Protein AF-A0A1X0S4Q7-F1 (afdb_monomer_lite)

pLDDT: mean 80.31, std 12.23, range [40.0, 95.31]

Radius of gyration: 21.88 Å; chains: 1; bounding box: 49×31×57 Å

Organism: Rhizopus microsporus (NCBI:t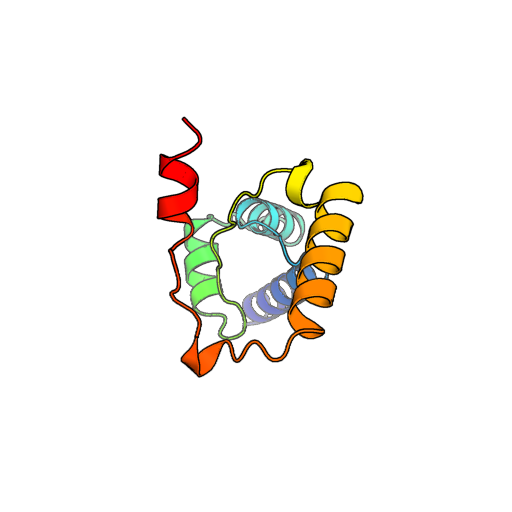xid58291)

Sequence (106 aa):
GKLDEDMKGFVTEYNKEYTYATMDQLTKELTEYFENLKLLKATLHHYMAGLWELSFKKANLEPIERNSPAKIQARVDWIEKWYSTEMDYMTNCVFIDETAFHVNLR

Secondary structure (DSSP, 8-state):
-HHHHHHHHHHHHHHHH-TT--HHHHHHHHHHHSTT----HHHHHHHHHH-TT----PPPP--GGGGSHHHHHHHHHHHHHHHTTT--TTTS-----HHHHHHTT-

Structure (mmCIF, N/CA/C/O backbone):
data_AF-A0A1X0S4Q7-F1
#
_entry.id   AF-A0A1X0S4Q7-F1
#
loop_
_atom_site.group_PDB
_atom_site.id
_atom_site.type_symbol
_atom_site.label_atom_id
_atom_site.label_alt_id
_atom_site.label_comp_id
_atom_site.label_asym_id
_atom_site.label_entity_id
_atom_site.label_seq_id
_atom_site.pdbx_PDB_ins_code
_atom_site.Cartn_x
_atom_site.Cartn_y
_atom_site.Cartn_z
_atom_site.occupancy
_atom_site.B_iso_or_equiv
_atom_site.auth_seq_id
_atom_site.auth_comp_id
_atom_site.auth_asym_id
_atom_site.auth_atom_id
_atom_site.pdbx_PDB_model_num
ATOM 1 N N . GLY A 1 1 ? -25.895 4.215 9.598 1.00 73.06 1 GLY A N 1
ATOM 2 C CA . GLY A 1 1 ? -26.157 5.018 10.822 1.00 73.06 1 GLY A CA 1
ATOM 3 C C . GLY A 1 1 ? -25.070 6.068 10.952 1.00 73.06 1 GLY A C 1
ATOM 4 O O . GLY A 1 1 ? -24.037 5.865 10.343 1.00 73.06 1 GLY A O 1
ATOM 5 N N . LYS A 1 2 ? -25.246 7.167 11.702 1.00 83.00 2 LYS A N 1
ATOM 6 C CA . LYS A 1 2 ? -24.278 8.291 11.683 1.00 83.00 2 LYS A CA 1
ATOM 7 C C . LYS A 1 2 ? -22.816 7.861 11.917 1.00 83.00 2 LYS A C 1
ATOM 9 O O . LYS A 1 2 ? -21.954 8.193 11.122 1.00 83.00 2 LYS A O 1
ATOM 14 N N . LEU A 1 3 ? -22.574 7.027 12.933 1.00 82.44 3 LEU A N 1
ATOM 15 C CA . LEU A 1 3 ? -21.240 6.489 13.236 1.00 82.44 3 LEU A CA 1
ATOM 16 C C . LEU A 1 3 ? -20.630 5.680 12.076 1.00 82.44 3 LEU A C 1
ATOM 18 O O . LEU A 1 3 ? -19.431 5.743 11.853 1.00 82.44 3 LEU A O 1
ATOM 22 N N . ASP A 1 4 ? -21.457 4.925 11.357 1.00 82.69 4 ASP A N 1
ATOM 23 C CA . ASP A 1 4 ? -21.056 4.061 10.238 1.00 82.69 4 ASP A CA 1
ATOM 24 C C . ASP A 1 4 ? -20.587 4.893 9.031 1.00 82.69 4 ASP A C 1
ATOM 26 O O . ASP A 1 4 ? -19.529 4.634 8.455 1.00 82.69 4 ASP A O 1
ATOM 30 N N . GLU A 1 5 ? -21.325 5.962 8.711 1.00 86.31 5 GLU A N 1
ATOM 31 C CA . GLU A 1 5 ? -20.952 6.916 7.660 1.00 86.31 5 GLU A CA 1
ATOM 32 C C . GLU A 1 5 ? -19.691 7.706 8.028 1.00 86.31 5 GLU A C 1
ATOM 34 O O . GLU A 1 5 ? -18.793 7.830 7.194 1.00 86.31 5 GLU A O 1
ATOM 39 N N . ASP A 1 6 ? -19.578 8.159 9.281 1.00 88.12 6 ASP A N 1
ATOM 40 C CA . ASP A 1 6 ? -18.391 8.862 9.783 1.00 88.12 6 ASP A CA 1
ATOM 41 C C . ASP A 1 6 ? -17.147 7.952 9.715 1.00 88.12 6 ASP A C 1
ATOM 43 O O . ASP A 1 6 ? -16.085 8.368 9.244 1.00 88.12 6 ASP A O 1
ATOM 47 N N . MET A 1 7 ? -17.279 6.675 10.104 1.00 86.44 7 MET A N 1
ATOM 48 C CA . MET A 1 7 ? -16.205 5.680 9.988 1.00 86.44 7 MET A CA 1
ATOM 49 C C . MET A 1 7 ? -15.812 5.431 8.531 1.00 86.44 7 MET A C 1
ATOM 51 O O . MET A 1 7 ? -14.623 5.382 8.215 1.00 86.44 7 MET A O 1
ATOM 55 N N . LYS A 1 8 ? -16.795 5.278 7.631 1.00 86.56 8 LYS A N 1
ATOM 56 C CA . LYS A 1 8 ? -16.536 5.090 6.197 1.00 86.56 8 LYS A CA 1
ATOM 57 C C . LYS A 1 8 ? -15.786 6.293 5.618 1.00 86.56 8 LYS A C 1
ATOM 59 O O . LYS A 1 8 ? -14.809 6.102 4.892 1.00 86.56 8 LYS A O 1
ATOM 64 N N . GLY A 1 9 ? -16.215 7.510 5.951 1.00 88.81 9 GLY A N 1
ATOM 65 C CA . GLY A 1 9 ? -15.565 8.748 5.524 1.00 88.81 9 GLY A CA 1
ATOM 66 C C . GLY A 1 9 ? -14.112 8.823 5.989 1.00 88.81 9 GLY A C 1
ATOM 67 O O . GLY A 1 9 ? -13.218 9.009 5.164 1.00 88.81 9 GLY A O 1
ATOM 68 N N . PHE A 1 10 ? -13.870 8.577 7.281 1.00 90.12 10 PHE A N 1
ATOM 69 C CA . PHE A 1 10 ? -12.526 8.578 7.858 1.00 90.12 10 PHE A CA 1
ATOM 70 C C . PHE A 1 10 ? -11.602 7.561 7.179 1.00 90.12 10 PHE A C 1
ATOM 72 O O . PHE A 1 10 ? -10.518 7.914 6.723 1.00 90.12 10 PHE A O 1
ATOM 79 N N . VAL A 1 11 ? -12.041 6.302 7.063 1.00 88.00 11 VAL A N 1
ATOM 80 C CA . VAL A 1 11 ? -11.236 5.227 6.459 1.00 88.00 11 VAL A CA 1
ATOM 81 C C . VAL A 1 11 ? -10.900 5.545 5.003 1.00 88.00 11 VAL A C 1
ATOM 83 O O . VAL A 1 11 ? -9.780 5.292 4.561 1.00 88.00 11 VAL A O 1
ATOM 86 N N . THR A 1 12 ? -11.850 6.099 4.251 1.00 87.19 12 THR A N 1
ATOM 87 C CA . THR A 1 12 ? -11.633 6.458 2.844 1.00 87.19 12 THR A CA 1
ATOM 88 C C . THR A 1 12 ? -10.599 7.573 2.725 1.00 87.19 12 THR A C 1
ATOM 90 O O . THR A 1 12 ? -9.671 7.457 1.929 1.00 87.19 12 THR A O 1
ATOM 93 N N . GLU A 1 13 ? -10.727 8.636 3.519 1.00 90.19 13 GLU A N 1
ATOM 94 C CA . GLU A 1 13 ? -9.815 9.776 3.439 1.00 90.19 13 GLU A CA 1
ATOM 95 C C . GLU A 1 13 ? -8.407 9.415 3.921 1.00 90.19 13 GLU A C 1
ATOM 97 O O . GLU A 1 13 ? -7.428 9.678 3.225 1.00 90.19 13 GLU A O 1
ATOM 102 N N . TYR A 1 14 ? -8.310 8.680 5.030 1.00 90.44 14 TYR A N 1
ATOM 103 C CA . TYR A 1 14 ? -7.034 8.201 5.550 1.00 90.44 14 TYR A CA 1
ATOM 104 C C . TYR A 1 14 ? -6.284 7.324 4.536 1.00 90.44 14 TYR A C 1
ATOM 106 O O . TYR A 1 14 ? -5.085 7.489 4.345 1.00 90.44 14 TYR A O 1
ATOM 114 N N . ASN A 1 15 ? -6.970 6.423 3.823 1.00 86.88 15 ASN A N 1
ATOM 115 C CA . ASN A 1 15 ? -6.317 5.575 2.815 1.00 86.88 15 ASN A CA 1
ATOM 116 C C . ASN A 1 15 ? -5.932 6.323 1.526 1.00 86.88 15 ASN A C 1
ATOM 118 O O . ASN A 1 15 ? -5.047 5.855 0.807 1.00 86.88 15 ASN A O 1
ATOM 122 N N . LYS A 1 16 ? -6.556 7.468 1.210 1.00 87.56 16 LYS A N 1
ATOM 123 C CA . LYS A 1 16 ? -6.098 8.324 0.101 1.00 87.56 16 LYS A CA 1
ATOM 124 C C . LYS A 1 16 ? -4.776 9.003 0.439 1.00 87.56 16 LYS A C 1
ATOM 126 O O . LYS A 1 16 ? -3.900 9.079 -0.418 1.00 87.56 16 LYS A O 1
ATOM 131 N N . GLU A 1 17 ? -4.637 9.479 1.674 1.00 91.50 17 GLU A N 1
ATOM 132 C CA . GLU A 1 17 ? -3.411 10.122 2.155 1.00 91.50 17 GLU A CA 1
ATOM 133 C C . GLU A 1 17 ? -2.300 9.087 2.408 1.00 91.50 17 GLU A C 1
ATOM 135 O O . GLU A 1 17 ? -1.149 9.281 2.015 1.00 91.50 17 GLU A O 1
ATOM 140 N N . TYR A 1 18 ? -2.661 7.933 2.976 1.00 89.81 18 TYR A N 1
ATOM 141 C CA . TYR A 1 18 ? -1.751 6.857 3.367 1.00 89.81 18 TYR A CA 1
ATOM 142 C C . TYR A 1 18 ? -2.083 5.550 2.632 1.00 89.81 18 TYR A C 1
ATOM 144 O O . TYR A 1 18 ? -2.567 4.583 3.215 1.00 89.81 18 TYR A O 1
ATOM 152 N N . THR A 1 19 ? -1.761 5.483 1.338 1.00 83.12 19 THR A N 1
ATOM 153 C CA . THR A 1 19 ? -2.071 4.330 0.454 1.00 83.12 19 THR A CA 1
ATOM 154 C C . THR A 1 19 ? -1.465 2.985 0.880 1.00 83.12 19 THR A C 1
ATOM 156 O O . THR A 1 19 ? -1.928 1.931 0.445 1.00 83.12 19 THR A O 1
ATOM 159 N N . TYR A 1 20 ? -0.445 3.007 1.741 1.00 84.00 20 TYR A N 1
ATOM 160 C CA . TYR A 1 20 ? 0.215 1.820 2.301 1.00 84.00 20 TYR A CA 1
ATOM 161 C C . TYR A 1 20 ? -0.117 1.591 3.779 1.00 84.00 20 TYR A C 1
ATOM 163 O O . TYR A 1 20 ? 0.584 0.836 4.457 1.00 84.00 20 TYR A O 1
ATOM 171 N N . ALA A 1 21 ? -1.150 2.259 4.294 1.00 87.88 21 ALA A N 1
ATOM 172 C CA . ALA A 1 21 ? -1.583 2.092 5.666 1.00 87.88 21 ALA A CA 1
ATOM 173 C C . ALA A 1 21 ? -1.874 0.624 5.984 1.00 87.88 21 ALA A C 1
ATOM 175 O O . ALA A 1 21 ? -2.576 -0.094 5.269 1.00 87.88 21 ALA A O 1
ATOM 176 N N . THR A 1 22 ? -1.333 0.179 7.108 1.00 87.88 22 THR A N 1
ATOM 177 C CA . THR A 1 22 ? -1.616 -1.145 7.647 1.00 87.88 22 THR A CA 1
ATOM 178 C C . THR A 1 22 ? -2.892 -1.123 8.479 1.00 87.88 22 THR A C 1
ATOM 180 O O . THR A 1 22 ? -3.299 -0.097 9.024 1.00 87.88 22 THR A O 1
ATOM 183 N N . MET A 1 23 ? -3.491 -2.300 8.662 1.00 85.31 23 MET A N 1
ATOM 184 C CA . MET A 1 23 ? -4.652 -2.467 9.541 1.00 85.31 23 MET A CA 1
ATOM 185 C C . MET A 1 23 ? -4.392 -2.018 10.981 1.00 85.31 23 MET A C 1
ATOM 187 O O . MET A 1 23 ? -5.315 -1.560 11.647 1.00 85.31 23 MET A O 1
ATOM 191 N N . ASP A 1 24 ? -3.157 -2.153 11.469 1.00 88.06 24 ASP A N 1
ATOM 192 C CA . ASP A 1 24 ? -2.799 -1.742 12.829 1.00 88.06 24 ASP A CA 1
ATOM 193 C C . ASP A 1 24 ? -2.749 -0.219 12.955 1.00 88.06 24 ASP A C 1
ATOM 195 O O . ASP A 1 24 ? -3.305 0.331 13.904 1.00 88.06 24 ASP A O 1
ATOM 199 N N . GLN A 1 25 ? -2.160 0.462 11.965 1.00 90.25 25 GLN A N 1
ATOM 200 C CA . GLN A 1 25 ? -2.175 1.925 11.892 1.00 90.25 25 GLN A CA 1
ATOM 201 C C . GLN A 1 25 ? -3.609 2.440 11.806 1.00 90.25 25 GLN A C 1
ATOM 203 O O . GLN A 1 25 ? -4.020 3.237 12.638 1.00 90.25 25 GLN A O 1
ATOM 208 N N . LEU A 1 26 ? -4.410 1.900 10.887 1.00 89.00 26 LEU A N 1
ATOM 209 C CA . LEU A 1 26 ? -5.796 2.326 10.727 1.00 89.00 26 LEU A CA 1
ATOM 210 C C . LEU A 1 26 ? -6.635 2.086 11.994 1.00 89.00 26 LEU A C 1
ATOM 212 O O . LEU A 1 26 ? -7.436 2.937 12.366 1.00 89.00 26 LEU A O 1
ATOM 216 N N . THR A 1 27 ? -6.439 0.957 12.687 1.00 89.06 27 THR A N 1
ATOM 217 C CA . THR A 1 27 ? -7.133 0.675 13.958 1.00 89.06 27 THR A CA 1
ATOM 218 C C . THR A 1 27 ? -6.756 1.693 15.031 1.00 89.06 27 THR A C 1
ATOM 220 O O . THR A 1 27 ? -7.632 2.156 15.762 1.00 89.06 27 THR A O 1
ATOM 223 N N . LYS A 1 28 ? -5.469 2.047 15.126 1.00 89.38 28 LYS A N 1
ATOM 224 C CA . LYS A 1 28 ? -4.973 3.044 16.076 1.00 89.38 28 LYS A CA 1
ATOM 225 C C . LYS A 1 28 ? -5.601 4.412 15.804 1.00 89.38 28 LYS A C 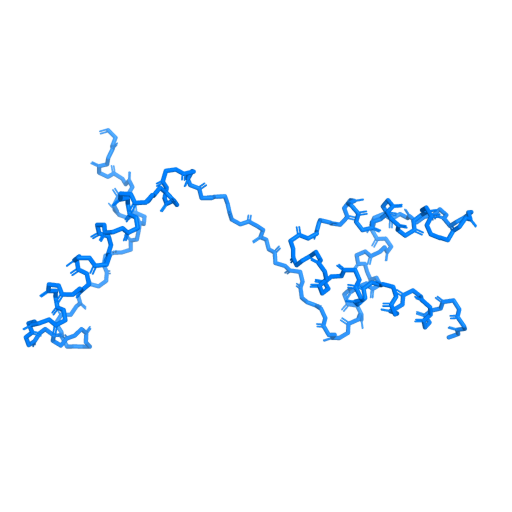1
ATOM 227 O O . LYS A 1 28 ? -6.234 4.960 16.696 1.00 89.38 28 LYS A O 1
ATOM 232 N N . GLU A 1 29 ? -5.498 4.898 14.573 1.00 90.81 29 GLU A N 1
ATOM 233 C CA . GLU A 1 29 ? -6.007 6.216 14.174 1.00 90.81 29 GLU A CA 1
ATOM 234 C C . GLU A 1 29 ? -7.530 6.314 14.347 1.00 90.81 29 GLU A C 1
ATOM 236 O O . GLU A 1 29 ? -8.041 7.306 14.854 1.00 90.81 29 GLU A O 1
ATOM 241 N N . LEU A 1 30 ? -8.270 5.246 14.028 1.00 88.69 30 LEU A N 1
ATOM 242 C CA . LEU A 1 30 ? -9.709 5.171 14.301 1.00 88.69 30 LEU A CA 1
ATOM 243 C C . LEU A 1 30 ? -10.035 5.216 15.798 1.00 88.69 30 LEU A C 1
ATOM 245 O O . LEU A 1 30 ? -11.003 5.857 16.197 1.00 88.69 30 LEU A O 1
ATOM 249 N N . THR A 1 31 ? -9.256 4.518 16.624 1.00 87.50 31 THR A N 1
ATOM 250 C CA . THR A 1 31 ? -9.455 4.491 18.082 1.00 87.50 31 THR A CA 1
ATOM 251 C C . THR A 1 31 ? -9.141 5.850 18.715 1.00 87.50 31 THR A C 1
ATOM 253 O O . THR A 1 31 ? -9.773 6.225 19.700 1.00 87.50 31 THR A O 1
ATOM 256 N N . GLU A 1 32 ? -8.178 6.584 18.151 1.00 87.75 32 GLU A N 1
ATOM 257 C CA . GLU A 1 32 ? -7.813 7.939 18.575 1.00 87.75 32 GLU A CA 1
ATOM 258 C C . GLU A 1 32 ? -8.841 8.980 18.109 1.00 87.75 32 GLU A C 1
ATOM 260 O O . GLU A 1 32 ? -9.230 9.841 18.893 1.00 87.75 32 GLU A O 1
ATOM 265 N N . TYR A 1 33 ? -9.331 8.877 16.870 1.00 87.75 33 TYR A N 1
ATOM 266 C CA . TYR A 1 33 ? -10.325 9.799 16.312 1.00 87.75 33 TYR A CA 1
ATOM 267 C C . TYR A 1 33 ? -11.708 9.644 16.961 1.00 87.75 33 TYR A C 1
ATOM 269 O O . TYR A 1 33 ? -12.383 10.629 17.260 1.00 87.75 33 TYR A O 1
ATOM 277 N N . PHE A 1 34 ? -12.141 8.404 17.196 1.00 85.81 34 PHE A N 1
ATOM 278 C CA . PHE A 1 34 ? -13.393 8.102 17.882 1.00 85.81 34 PHE A CA 1
ATOM 279 C C . PHE A 1 34 ? -13.099 7.785 19.349 1.00 85.81 34 PHE A C 1
ATOM 281 O O . PHE A 1 34 ? -13.067 6.617 19.741 1.00 85.81 34 PHE A O 1
ATOM 288 N N . GLU A 1 35 ? -12.878 8.821 20.167 1.00 75.00 35 GLU A N 1
ATOM 289 C CA . GLU A 1 35 ? -12.638 8.669 21.607 1.00 75.00 35 GLU A CA 1
ATOM 290 C C . GLU A 1 35 ? -13.674 7.703 22.228 1.00 75.00 35 GLU A C 1
ATOM 292 O O . GLU A 1 35 ? -14.884 7.929 22.148 1.00 75.00 35 GLU A O 1
ATOM 297 N N . ASN A 1 36 ? -13.191 6.621 22.858 1.00 71.31 36 ASN A N 1
ATOM 298 C CA . ASN A 1 36 ? -13.942 5.487 23.442 1.00 71.31 36 ASN A CA 1
ATOM 299 C C . ASN A 1 36 ? -14.311 4.316 22.510 1.00 71.31 36 ASN A C 1
ATOM 301 O O . ASN A 1 36 ? -14.896 3.333 22.980 1.00 71.31 36 ASN A O 1
ATOM 305 N N . LEU A 1 37 ? -13.941 4.341 21.230 1.00 79.56 37 LEU A N 1
ATOM 306 C CA . LEU A 1 37 ? -14.167 3.205 20.341 1.00 79.56 37 LEU A CA 1
ATOM 307 C C . LEU A 1 37 ? -13.110 2.114 20.572 1.00 79.56 37 LEU A C 1
ATOM 309 O O . LEU A 1 37 ? -12.017 2.149 20.018 1.00 79.56 37 LEU A O 1
ATOM 313 N N . LYS A 1 38 ? -13.439 1.085 21.361 1.00 79.50 38 LYS A N 1
ATOM 314 C CA . LYS A 1 38 ? -12.620 -0.138 21.416 1.00 79.50 38 LYS A CA 1
ATOM 315 C C . LYS A 1 38 ? -12.867 -0.989 20.177 1.00 79.50 38 LYS A C 1
ATOM 317 O O . LYS A 1 38 ? -13.767 -1.829 20.160 1.00 79.50 38 LYS A O 1
ATOM 322 N N . LEU A 1 39 ? -12.047 -0.785 19.153 1.00 80.88 39 LEU A N 1
ATOM 323 C CA . LEU A 1 39 ? -12.128 -1.545 17.916 1.00 80.88 39 LEU A CA 1
ATOM 324 C C . LEU A 1 39 ? -11.134 -2.710 17.912 1.00 80.88 39 LEU A C 1
ATOM 326 O O . LEU A 1 39 ? -9.924 -2.530 18.031 1.00 80.88 39 LEU A O 1
ATOM 330 N N . LEU A 1 40 ? -11.643 -3.930 17.745 1.00 84.44 40 LEU A N 1
ATOM 331 C CA . LEU A 1 40 ? -10.797 -5.088 17.469 1.00 84.44 40 LEU A CA 1
ATOM 332 C C . LEU A 1 40 ? -10.397 -5.093 15.991 1.00 84.44 40 LEU A C 1
ATOM 334 O O . LEU A 1 40 ? -11.233 -4.878 15.112 1.00 84.44 40 LEU A O 1
ATOM 338 N N . LYS A 1 41 ? -9.143 -5.457 15.707 1.00 84.06 41 LYS A N 1
ATOM 339 C CA . LYS A 1 41 ? -8.622 -5.595 14.336 1.00 84.06 41 LYS A CA 1
ATOM 340 C C . LYS A 1 41 ? -9.474 -6.527 13.466 1.00 84.06 41 LYS A C 1
ATOM 342 O O . LYS A 1 41 ? -9.696 -6.243 12.294 1.00 84.06 41 LYS A O 1
ATOM 347 N N . ALA A 1 42 ? -9.978 -7.624 14.038 1.00 85.44 42 ALA A N 1
ATOM 348 C CA . ALA A 1 42 ? -10.854 -8.564 13.334 1.00 85.44 42 ALA A CA 1
ATOM 349 C C . ALA A 1 42 ? -12.194 -7.924 12.931 1.00 85.44 42 ALA A C 1
ATOM 351 O O . ALA A 1 42 ? -12.668 -8.139 11.817 1.00 85.44 42 ALA A O 1
ATOM 352 N N . THR A 1 43 ? -12.768 -7.095 13.809 1.00 85.81 43 THR A N 1
ATOM 353 C CA . THR A 1 43 ? -13.998 -6.344 13.531 1.00 85.81 43 THR A CA 1
ATOM 354 C C . THR A 1 43 ? -13.770 -5.328 12.420 1.00 85.81 43 THR A C 1
ATOM 356 O O . THR A 1 43 ? -14.563 -5.274 11.485 1.00 85.81 43 THR A O 1
ATOM 359 N N . LEU A 1 44 ? -12.655 -4.587 12.466 1.00 84.94 44 LEU A N 1
ATOM 360 C CA . LEU A 1 44 ? -12.290 -3.657 11.397 1.00 84.94 44 LEU A CA 1
ATOM 361 C C . LEU A 1 44 ? -12.076 -4.385 10.067 1.00 84.94 44 LEU A C 1
ATOM 363 O O . LEU A 1 44 ? -12.564 -3.932 9.042 1.00 84.94 44 LEU A O 1
ATOM 367 N N . HIS A 1 45 ? -11.398 -5.536 10.076 1.00 85.31 45 HIS A N 1
ATOM 368 C CA . HIS A 1 45 ? -11.186 -6.334 8.869 1.00 85.31 45 HIS A CA 1
ATOM 369 C C . HIS A 1 45 ? -12.511 -6.787 8.246 1.00 85.31 45 HIS A C 1
ATOM 371 O O . HIS A 1 45 ? -12.700 -6.658 7.041 1.00 85.31 45 HIS A O 1
ATOM 377 N N . HIS A 1 46 ? -13.437 -7.307 9.057 1.00 84.25 46 HIS A N 1
ATOM 378 C CA . HIS A 1 46 ? -14.750 -7.730 8.574 1.00 84.25 46 HIS A CA 1
ATOM 379 C C . HIS A 1 46 ? -15.569 -6.550 8.035 1.00 84.25 46 HIS A C 1
ATOM 381 O O . HIS A 1 46 ? -16.161 -6.651 6.965 1.00 84.25 46 HIS A O 1
ATOM 387 N N . TYR A 1 47 ? -15.541 -5.418 8.740 1.00 83.19 47 TYR A N 1
ATOM 388 C CA . TYR A 1 47 ? -16.207 -4.190 8.320 1.00 83.19 47 TYR A CA 1
ATOM 389 C C . TYR A 1 47 ? -15.654 -3.660 6.991 1.00 83.19 47 TYR A C 1
ATOM 391 O O . TYR A 1 47 ? -16.403 -3.405 6.053 1.00 83.19 47 TYR A O 1
ATOM 399 N N . MET A 1 48 ? -14.329 -3.575 6.869 1.00 80.75 48 MET A N 1
ATOM 400 C CA . MET A 1 48 ? -13.663 -3.118 5.652 1.00 80.75 48 MET A CA 1
ATOM 401 C C . MET A 1 48 ? -13.818 -4.081 4.480 1.00 80.75 48 MET A C 1
ATOM 403 O O . MET A 1 48 ? -13.913 -3.625 3.350 1.00 80.75 48 MET A O 1
ATOM 407 N N . ALA A 1 49 ? -13.908 -5.391 4.720 1.00 80.56 49 ALA A N 1
ATOM 408 C CA . ALA A 1 49 ? -14.261 -6.342 3.666 1.00 80.56 49 ALA A CA 1
ATOM 409 C C . ALA A 1 49 ? -15.673 -6.083 3.096 1.00 80.56 49 ALA A C 1
ATOM 411 O O . ALA A 1 49 ? -15.950 -6.451 1.957 1.00 80.56 49 ALA A O 1
ATOM 412 N N . GLY A 1 50 ? -16.556 -5.444 3.874 1.00 75.62 50 GLY A N 1
ATOM 413 C CA . GLY A 1 50 ? -17.870 -4.972 3.434 1.00 75.62 50 GLY A CA 1
ATOM 414 C C . GLY A 1 50 ? -17.863 -3.584 2.781 1.00 75.62 50 GLY A C 1
ATOM 415 O O . GLY A 1 50 ? -18.803 -3.255 2.060 1.00 75.62 50 GLY A O 1
ATOM 416 N N . LEU A 1 51 ? -16.814 -2.776 2.978 1.00 71.69 51 LEU A N 1
ATOM 417 C CA . LEU A 1 51 ? -16.620 -1.510 2.268 1.00 71.69 51 LEU A CA 1
ATOM 418 C C . LEU A 1 51 ? -16.178 -1.810 0.829 1.00 71.69 51 LEU A C 1
ATOM 420 O O . LEU A 1 51 ? -15.000 -2.013 0.557 1.00 71.69 51 LEU A O 1
ATOM 424 N N . TRP A 1 52 ? -17.131 -1.820 -0.105 1.00 61.84 52 TRP A N 1
ATOM 425 C CA . TRP A 1 52 ? -16.942 -2.249 -1.504 1.00 61.84 52 TRP A CA 1
ATOM 426 C C . TRP A 1 52 ? -15.845 -1.523 -2.301 1.00 61.84 52 TRP A C 1
ATOM 428 O O . TRP A 1 52 ? -15.474 -1.975 -3.380 1.00 61.84 52 TRP A O 1
ATOM 438 N N . GLU A 1 53 ? -15.325 -0.407 -1.799 1.00 72.62 53 GLU A N 1
ATOM 439 C CA . GLU A 1 53 ? -14.360 0.443 -2.500 1.00 72.62 53 GLU A CA 1
ATOM 440 C C . GLU A 1 53 ? -12.895 0.116 -2.152 1.00 72.62 53 GLU A C 1
ATOM 442 O O . GLU A 1 53 ? -11.990 0.637 -2.801 1.00 72.62 53 GLU A O 1
ATOM 447 N N . LEU A 1 54 ? -12.632 -0.749 -1.159 1.00 75.19 54 LEU A N 1
ATOM 448 C CA . LEU A 1 54 ? -11.275 -1.052 -0.694 1.00 75.19 54 LEU A CA 1
ATOM 449 C C . LEU A 1 54 ? -10.952 -2.546 -0.791 1.00 75.19 54 LEU A C 1
ATOM 451 O O . LEU A 1 54 ? -11.690 -3.403 -0.316 1.00 75.19 54 LEU A O 1
ATOM 455 N N . SER A 1 55 ? -9.792 -2.859 -1.371 1.00 76.69 55 SER A N 1
ATOM 456 C CA . SER A 1 55 ? -9.251 -4.221 -1.420 1.00 76.69 55 SER A CA 1
ATOM 457 C C . SER A 1 55 ? -8.000 -4.334 -0.556 1.00 76.69 55 SER A C 1
ATOM 459 O O . SER A 1 55 ? -7.049 -3.574 -0.753 1.00 76.69 55 SER A O 1
ATOM 461 N N . PHE A 1 56 ? -7.946 -5.330 0.326 1.00 75.50 56 PHE A N 1
ATOM 462 C CA . PHE A 1 56 ? -6.721 -5.655 1.049 1.00 75.50 56 PHE A CA 1
ATOM 463 C C . PHE A 1 56 ? -5.723 -6.358 0.137 1.00 75.50 56 PHE A C 1
ATOM 465 O O . PHE A 1 56 ? -6.017 -7.411 -0.429 1.00 75.50 56 PHE A O 1
ATOM 472 N N . LYS A 1 57 ? -4.518 -5.797 0.025 1.00 77.94 57 LYS A N 1
ATOM 473 C CA . LYS A 1 57 ? -3.404 -6.442 -0.671 1.00 77.94 57 LYS A CA 1
ATOM 474 C C . LYS A 1 57 ? -2.326 -6.844 0.318 1.00 77.94 57 LYS A C 1
ATOM 476 O O . LYS A 1 57 ? -2.018 -6.121 1.262 1.00 77.94 57 LYS A O 1
ATOM 481 N N . LYS A 1 58 ? -1.738 -8.015 0.083 1.00 79.62 58 LYS A N 1
ATOM 482 C CA . LYS A 1 58 ? -0.535 -8.437 0.794 1.00 79.62 58 LYS A CA 1
ATOM 483 C C . LYS A 1 58 ? 0.625 -7.557 0.330 1.00 79.62 58 LYS A C 1
ATOM 485 O O . LYS A 1 58 ? 0.876 -7.465 -0.870 1.00 79.62 58 LYS A O 1
ATOM 490 N N . ALA A 1 59 ? 1.319 -6.927 1.272 1.00 77.81 59 ALA A N 1
ATOM 491 C CA . ALA A 1 59 ? 2.557 -6.225 0.970 1.00 77.81 59 ALA A CA 1
ATOM 492 C C . ALA A 1 59 ? 3.638 -7.249 0.593 1.00 77.81 59 ALA A C 1
ATOM 494 O O . ALA A 1 59 ? 3.906 -8.182 1.356 1.00 77.81 59 ALA A O 1
ATOM 495 N N . ASN A 1 60 ? 4.246 -7.073 -0.578 1.00 79.31 60 ASN A N 1
ATOM 496 C CA . ASN A 1 60 ? 5.439 -7.811 -0.973 1.00 79.31 60 ASN A CA 1
ATOM 497 C C . ASN A 1 60 ? 6.662 -6.985 -0.582 1.00 79.31 60 ASN A C 1
ATOM 499 O O . ASN A 1 60 ? 6.718 -5.784 -0.848 1.00 79.31 60 ASN A O 1
ATOM 503 N N . LEU A 1 61 ? 7.608 -7.625 0.100 1.00 80.56 61 LEU A N 1
ATOM 504 C CA . LEU A 1 61 ? 8.858 -6.987 0.482 1.00 80.56 61 LEU A CA 1
ATOM 505 C C . LEU A 1 61 ? 9.837 -7.117 -0.676 1.00 80.56 61 LEU A C 1
ATOM 507 O O . LEU A 1 61 ? 10.169 -8.224 -1.088 1.00 80.56 61 LEU A O 1
ATOM 511 N N . GLU A 1 62 ? 10.303 -5.977 -1.161 1.00 81.81 62 GLU A N 1
ATOM 512 C CA . GLU A 1 62 ? 11.321 -5.897 -2.198 1.00 81.81 62 GLU A CA 1
ATOM 513 C C . GLU A 1 62 ? 12.667 -5.501 -1.579 1.00 81.81 62 GLU A C 1
ATOM 515 O O . GLU A 1 62 ? 12.694 -4.741 -0.602 1.00 81.81 62 GLU A O 1
ATOM 520 N N . PRO A 1 63 ? 13.803 -5.946 -2.145 1.00 87.19 63 PRO A N 1
ATOM 521 C CA . PRO A 1 63 ? 15.112 -5.463 -1.724 1.00 87.19 63 PRO A CA 1
ATOM 522 C C . PRO A 1 63 ? 15.203 -3.938 -1.853 1.00 87.19 63 PRO A C 1
ATOM 524 O O . PRO A 1 63 ? 14.876 -3.382 -2.900 1.00 87.19 63 PRO A O 1
ATOM 527 N N . ILE A 1 64 ? 15.721 -3.252 -0.829 1.00 85.69 64 ILE A N 1
ATOM 528 C CA . ILE A 1 64 ? 15.903 -1.783 -0.845 1.00 85.69 64 ILE A CA 1
ATOM 529 C C . ILE A 1 64 ? 16.726 -1.352 -2.068 1.00 85.69 64 ILE A C 1
ATOM 531 O O . ILE A 1 64 ? 16.412 -0.365 -2.735 1.00 85.69 64 ILE A O 1
ATOM 535 N N . GLU A 1 65 ? 17.743 -2.145 -2.408 1.00 88.62 65 GLU A N 1
ATOM 536 C CA . GLU A 1 65 ? 18.620 -1.915 -3.555 1.00 88.62 65 GLU A CA 1
ATOM 537 C C . GLU A 1 65 ? 17.853 -1.836 -4.886 1.00 88.62 65 GLU A C 1
ATOM 539 O O . GLU A 1 65 ? 18.275 -1.112 -5.791 1.00 88.62 65 GLU A O 1
ATOM 544 N N . ARG A 1 66 ? 16.691 -2.499 -5.005 1.00 86.50 66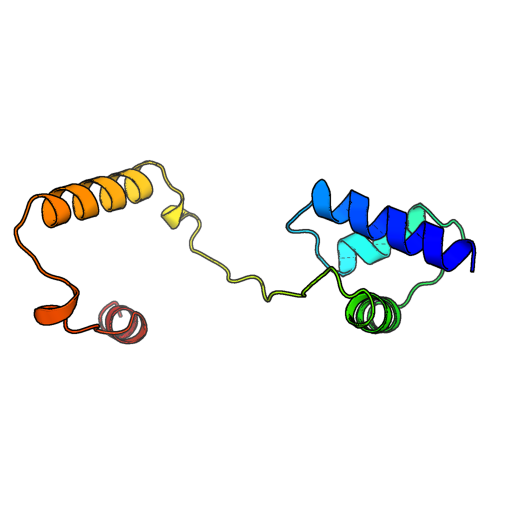 ARG A N 1
ATOM 545 C CA . ARG A 1 66 ? 15.831 -2.467 -6.201 1.00 86.50 66 ARG A CA 1
ATOM 546 C C . ARG A 1 66 ? 15.430 -1.041 -6.588 1.00 86.50 66 ARG A C 1
ATOM 548 O O . ARG A 1 66 ? 15.259 -0.778 -7.783 1.00 86.50 66 ARG A O 1
ATOM 555 N N . ASN A 1 67 ? 15.288 -0.154 -5.602 1.00 90.69 67 ASN A N 1
ATOM 556 C CA . ASN A 1 67 ? 14.920 1.253 -5.774 1.00 90.69 67 ASN A CA 1
ATOM 557 C C . ASN A 1 67 ? 16.135 2.195 -5.746 1.00 90.69 67 ASN A C 1
ATOM 559 O O . ASN A 1 67 ? 15.965 3.412 -5.731 1.00 90.69 67 ASN A O 1
ATOM 563 N N . SER A 1 68 ? 17.363 1.664 -5.752 1.00 93.50 68 SER A N 1
ATOM 564 C CA . SER A 1 68 ? 18.548 2.503 -5.930 1.00 93.50 68 SER A CA 1
ATOM 565 C C . SER A 1 68 ? 18.534 3.152 -7.323 1.00 93.50 68 SER A C 1
ATOM 567 O O . SER A 1 68 ? 18.148 2.490 -8.296 1.00 93.50 68 SER A O 1
ATOM 569 N N . PRO A 1 69 ? 18.992 4.411 -7.462 1.00 95.31 69 PRO A N 1
ATOM 570 C CA . PRO A 1 69 ? 19.052 5.083 -8.760 1.00 95.31 69 PRO A CA 1
ATOM 571 C C . PRO A 1 69 ? 19.804 4.264 -9.815 1.00 95.31 69 PRO A C 1
ATOM 573 O O . PRO A 1 69 ? 19.356 4.157 -10.952 1.00 95.31 69 PRO A O 1
ATOM 576 N N . ALA A 1 70 ? 20.892 3.598 -9.413 1.00 94.31 70 ALA A N 1
ATOM 577 C CA . ALA A 1 70 ? 21.686 2.747 -10.291 1.00 94.31 70 ALA A CA 1
ATOM 578 C C . ALA A 1 70 ? 20.897 1.540 -10.830 1.00 94.31 70 ALA A C 1
ATOM 580 O O . ALA A 1 70 ? 20.930 1.273 -12.028 1.00 94.31 70 ALA A O 1
ATOM 581 N N . LYS A 1 71 ? 20.156 0.814 -9.977 1.00 91.19 71 LYS A N 1
ATOM 582 C CA . LYS A 1 71 ? 19.341 -0.332 -10.426 1.00 91.19 71 LYS A CA 1
ATOM 583 C C . LYS A 1 71 ? 18.137 0.106 -11.255 1.00 91.19 71 LYS A C 1
ATOM 585 O O . LYS A 1 71 ? 17.743 -0.622 -12.161 1.00 91.19 71 LYS A O 1
ATOM 590 N N . ILE A 1 72 ? 17.554 1.269 -10.953 1.00 93.56 72 ILE A N 1
ATOM 591 C CA . ILE A 1 72 ? 16.483 1.852 -11.770 1.00 93.56 72 ILE A CA 1
ATOM 592 C C . ILE A 1 72 ? 17.018 2.165 -13.170 1.00 93.56 72 ILE A C 1
ATOM 594 O O . ILE A 1 72 ? 16.436 1.683 -14.138 1.00 93.56 72 ILE A O 1
ATOM 598 N N . GLN A 1 73 ? 18.147 2.872 -13.271 1.00 94.00 73 GLN A N 1
ATOM 599 C CA . GLN A 1 73 ? 18.758 3.210 -14.556 1.00 94.00 73 GLN A CA 1
ATOM 600 C C . GLN A 1 73 ? 19.134 1.956 -15.350 1.00 94.00 73 GLN A C 1
ATOM 602 O O . GLN A 1 73 ? 18.764 1.837 -16.509 1.00 94.00 73 GLN A O 1
ATOM 607 N N . ALA A 1 74 ? 19.749 0.959 -14.707 1.00 93.31 74 ALA A N 1
ATOM 608 C CA . ALA A 1 74 ? 20.112 -0.291 -15.372 1.00 93.31 74 ALA A CA 1
ATOM 609 C C . ALA A 1 74 ? 18.902 -1.029 -15.981 1.00 93.31 74 ALA A C 1
ATOM 611 O O . ALA A 1 74 ? 19.031 -1.641 -17.039 1.00 93.31 74 ALA A O 1
ATOM 612 N N . ARG A 1 75 ? 17.719 -0.978 -15.341 1.00 93.69 75 ARG A N 1
ATOM 613 C CA . ARG A 1 75 ? 16.483 -1.538 -15.920 1.00 93.69 75 ARG A CA 1
ATOM 614 C C . ARG A 1 75 ? 15.992 -0.723 -17.114 1.00 93.69 75 ARG A C 1
ATOM 616 O O . ARG A 1 75 ? 15.544 -1.324 -18.084 1.00 93.69 75 ARG A O 1
ATOM 623 N N . VAL A 1 76 ? 16.074 0.606 -17.043 1.00 92.19 76 VAL A N 1
ATOM 624 C CA . VAL A 1 76 ? 15.709 1.496 -18.156 1.00 92.19 76 VAL A CA 1
ATOM 625 C C . VAL A 1 76 ? 16.615 1.233 -19.357 1.00 92.19 76 VAL A C 1
ATOM 627 O O . VAL A 1 76 ? 16.104 0.883 -20.415 1.00 92.19 76 VAL A O 1
ATOM 630 N N . ASP A 1 77 ? 17.935 1.259 -19.168 1.00 93.44 77 ASP A N 1
ATOM 631 C CA . ASP A 1 77 ? 18.922 1.015 -20.229 1.00 93.44 77 ASP A CA 1
ATOM 632 C C . ASP A 1 77 ? 18.727 -0.365 -20.877 1.00 93.44 77 ASP A C 1
ATOM 634 O O . ASP A 1 77 ? 18.849 -0.530 -22.093 1.00 93.44 77 ASP A O 1
ATOM 638 N N . TRP A 1 78 ? 18.409 -1.381 -20.065 1.00 89.00 78 TRP A N 1
ATOM 639 C CA . TRP A 1 78 ? 18.120 -2.726 -20.55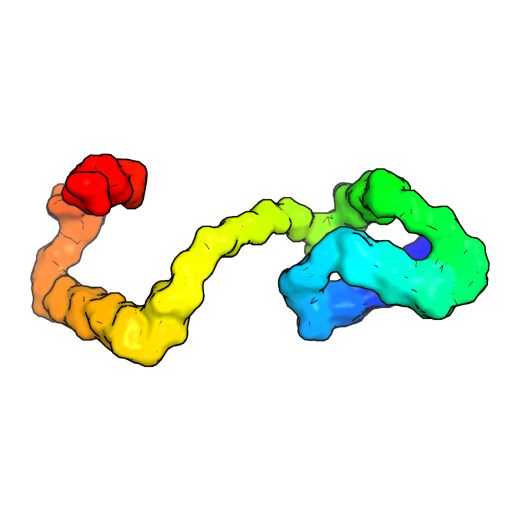5 1.00 89.00 78 TRP A CA 1
ATOM 640 C C . TRP A 1 78 ? 16.861 -2.741 -21.427 1.00 89.00 78 TRP A C 1
ATOM 642 O O . TRP A 1 78 ? 16.906 -3.283 -22.531 1.00 89.00 78 TRP A O 1
ATOM 652 N N . ILE A 1 79 ? 15.766 -2.118 -20.975 1.00 86.69 79 ILE A N 1
ATOM 653 C CA . ILE A 1 79 ? 14.524 -2.018 -21.755 1.00 86.69 79 ILE A CA 1
ATOM 654 C C . ILE A 1 79 ? 14.773 -1.260 -23.058 1.00 86.69 79 ILE A C 1
ATOM 656 O O . ILE A 1 79 ? 14.393 -1.758 -24.110 1.00 86.69 79 ILE A O 1
ATOM 660 N N . GLU A 1 80 ? 15.435 -0.105 -23.018 1.00 90.88 80 GLU A N 1
ATOM 661 C CA . GLU A 1 80 ? 15.722 0.703 -24.210 1.00 90.88 80 GLU A CA 1
ATOM 662 C C . GLU A 1 80 ? 16.563 -0.066 -25.233 1.00 90.88 80 GLU A C 1
ATOM 664 O O . GLU A 1 80 ? 16.248 -0.073 -26.426 1.00 90.88 80 GLU A O 1
ATOM 669 N N . LYS A 1 81 ? 17.589 -0.790 -24.766 1.00 89.38 81 LYS A N 1
ATOM 670 C CA . LYS A 1 81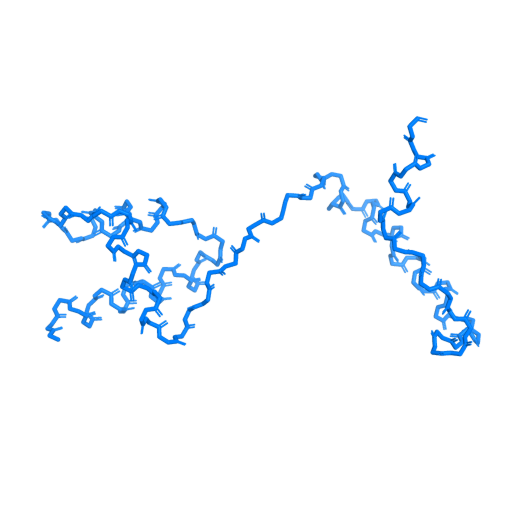 ? 18.418 -1.644 -25.618 1.00 89.38 81 LYS A CA 1
ATOM 671 C C . LYS A 1 81 ? 17.578 -2.682 -26.355 1.00 89.38 81 LYS A C 1
ATOM 673 O O . LYS A 1 81 ? 17.734 -2.827 -27.563 1.00 89.38 81 LYS A O 1
ATOM 678 N N . TRP A 1 82 ? 16.700 -3.401 -25.662 1.00 83.12 82 TRP A N 1
ATOM 679 C CA . TRP A 1 82 ? 15.869 -4.426 -26.302 1.00 83.12 82 TRP A CA 1
ATOM 680 C C . TRP A 1 82 ? 14.727 -3.840 -27.123 1.00 83.12 82 TRP A C 1
ATOM 682 O O . TRP A 1 82 ? 14.416 -4.372 -28.182 1.00 83.12 82 TRP A O 1
ATOM 692 N N . TYR A 1 83 ? 14.162 -2.712 -26.706 1.00 84.31 83 TYR A N 1
ATOM 693 C CA . TYR A 1 83 ? 13.147 -1.999 -27.474 1.00 84.31 83 TYR A CA 1
ATOM 694 C C . TYR A 1 83 ? 13.682 -1.531 -28.834 1.00 84.31 83 TYR A C 1
ATOM 696 O O . TYR A 1 83 ? 12.945 -1.488 -29.812 1.00 84.31 83 TYR A O 1
ATOM 704 N N . SER A 1 84 ? 14.982 -1.223 -28.917 1.00 85.00 84 SER A N 1
ATOM 705 C CA . SER A 1 84 ? 15.649 -0.881 -30.180 1.00 85.00 84 SER A CA 1
ATOM 706 C C . SER A 1 84 ? 15.881 -2.074 -31.120 1.00 85.00 84 SER A C 1
ATOM 708 O O . SER A 1 84 ? 16.272 -1.882 -32.270 1.00 85.00 84 SER A O 1
ATOM 710 N N . THR A 1 85 ? 15.655 -3.304 -30.651 1.00 82.19 85 THR A N 1
ATOM 711 C CA . THR A 1 85 ? 15.747 -4.515 -31.475 1.00 82.19 85 THR A CA 1
ATOM 712 C C . THR A 1 85 ? 14.375 -4.897 -32.033 1.00 82.19 85 THR A C 1
ATOM 714 O O . THR A 1 85 ? 13.359 -4.634 -31.401 1.00 82.19 85 THR A O 1
ATOM 717 N N . GLU A 1 86 ? 14.320 -5.594 -33.174 1.00 79.44 86 GLU A N 1
ATOM 718 C CA . GLU A 1 86 ? 13.077 -6.186 -33.718 1.00 79.44 86 GLU A CA 1
ATOM 719 C C . GLU A 1 86 ? 12.584 -7.405 -32.901 1.00 79.44 86 GLU A C 1
ATOM 721 O O . GLU A 1 86 ? 11.963 -8.327 -33.429 1.00 79.44 86 GLU A O 1
ATOM 726 N N . MET A 1 87 ? 12.899 -7.460 -31.604 1.00 74.88 87 MET A N 1
ATOM 727 C CA . MET A 1 87 ? 12.501 -8.556 -30.733 1.00 74.88 87 MET A CA 1
ATOM 728 C C . MET A 1 87 ? 10.990 -8.519 -30.507 1.00 74.88 87 MET A C 1
ATOM 730 O O . MET A 1 87 ? 10.475 -7.756 -29.690 1.00 74.88 87 MET A O 1
ATOM 734 N N . ASP A 1 88 ? 10.279 -9.403 -31.197 1.00 76.31 88 ASP A N 1
ATOM 735 C CA . ASP A 1 88 ? 8.879 -9.674 -30.905 1.00 76.31 88 ASP A CA 1
ATOM 736 C C . ASP A 1 88 ? 8.779 -10.592 -29.677 1.00 76.31 88 ASP A C 1
ATOM 738 O O . ASP A 1 88 ? 9.016 -11.802 -29.744 1.00 76.31 88 ASP A O 1
ATOM 742 N N . TYR A 1 89 ? 8.439 -9.990 -28.538 1.00 70.19 89 TYR A N 1
ATOM 743 C CA . TYR A 1 89 ? 8.266 -10.670 -27.256 1.00 70.19 89 TYR A CA 1
ATOM 744 C C . TYR A 1 89 ? 7.072 -11.638 -27.236 1.00 70.19 89 TYR A C 1
ATOM 746 O O . TYR A 1 89 ? 7.001 -12.486 -26.350 1.00 70.19 89 TYR A O 1
ATOM 754 N N . MET A 1 90 ? 6.146 -11.545 -28.195 1.00 73.19 90 MET A N 1
ATOM 755 C CA . MET A 1 90 ? 4.992 -12.442 -28.283 1.00 73.19 90 MET A CA 1
ATOM 756 C C . MET A 1 90 ? 5.313 -13.730 -29.038 1.00 73.19 90 MET A C 1
ATOM 758 O O . MET A 1 90 ? 4.678 -14.753 -28.789 1.00 73.19 90 MET A O 1
ATOM 762 N N . THR A 1 91 ? 6.294 -13.700 -29.943 1.00 74.31 91 THR A N 1
ATOM 763 C CA . THR A 1 91 ? 6.671 -14.863 -30.763 1.00 74.31 91 THR A CA 1
ATOM 764 C C . THR A 1 91 ? 8.014 -15.475 -30.379 1.00 74.31 91 THR A C 1
ATOM 766 O O . THR A 1 91 ? 8.187 -16.681 -30.541 1.00 74.31 91 THR A O 1
ATOM 769 N N . ASN A 1 92 ? 8.948 -14.689 -29.832 1.00 68.19 92 ASN A N 1
ATOM 770 C CA . ASN A 1 92 ? 10.321 -15.132 -29.564 1.00 68.19 92 ASN A CA 1
ATOM 771 C C . ASN A 1 92 ? 10.667 -15.278 -28.074 1.00 68.19 92 ASN A C 1
ATOM 773 O O . ASN A 1 92 ? 11.784 -15.685 -27.751 1.00 68.19 92 ASN A O 1
ATOM 777 N N . CYS A 1 93 ? 9.762 -14.937 -27.150 1.00 67.62 93 CYS A N 1
ATOM 778 C CA . CYS A 1 93 ? 10.084 -14.939 -25.722 1.00 67.62 93 CYS A CA 1
ATOM 779 C C . CYS A 1 93 ? 9.694 -16.259 -25.044 1.00 67.62 93 CYS A C 1
ATOM 781 O O . CYS A 1 93 ? 8.525 -16.638 -24.997 1.00 67.62 93 CYS A O 1
ATOM 783 N N . VAL A 1 94 ? 10.684 -16.941 -24.464 1.00 60.81 94 VAL A N 1
ATOM 784 C CA . VAL A 1 94 ? 10.464 -18.004 -23.478 1.00 60.81 94 VAL A CA 1
ATOM 785 C C . VAL A 1 94 ? 10.505 -17.343 -22.106 1.00 60.81 94 VAL A C 1
ATOM 787 O O . VAL A 1 94 ? 11.564 -16.908 -21.656 1.00 60.81 94 VAL A O 1
ATOM 790 N N . PHE A 1 95 ? 9.355 -17.249 -21.439 1.00 63.97 95 PHE A N 1
ATOM 791 C CA . PHE A 1 95 ? 9.299 -16.754 -20.067 1.00 63.97 95 PHE A CA 1
ATOM 792 C C . PHE A 1 95 ? 9.919 -17.792 -19.133 1.00 63.97 95 PHE A C 1
ATOM 794 O O . PHE A 1 95 ? 9.318 -18.822 -18.829 1.00 63.97 95 PHE A O 1
ATOM 801 N N . ILE A 1 96 ? 11.140 -17.519 -18.691 1.00 55.75 96 ILE A N 1
ATOM 802 C CA . ILE A 1 96 ? 11.770 -18.235 -17.589 1.00 55.75 96 ILE A CA 1
ATOM 803 C C . ILE A 1 96 ? 11.352 -17.482 -16.324 1.00 55.75 96 ILE A C 1
ATOM 805 O O . ILE A 1 96 ? 11.769 -16.345 -16.119 1.00 55.75 96 ILE A O 1
ATOM 809 N N . ASP A 1 97 ? 10.457 -18.087 -15.542 1.00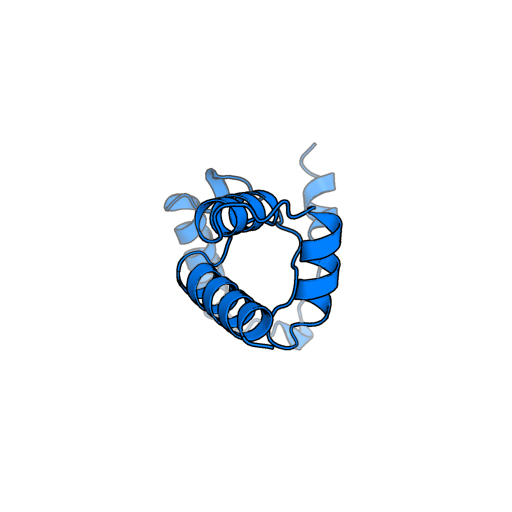 59.81 97 ASP A N 1
ATOM 810 C CA . ASP A 1 97 ? 9.948 -17.553 -14.272 1.00 59.81 97 ASP A CA 1
ATOM 811 C C . ASP A 1 97 ? 11.093 -17.060 -13.363 1.00 59.81 97 ASP A C 1
ATOM 813 O O . ASP A 1 97 ? 12.174 -17.649 -13.310 1.00 59.81 97 ASP A O 1
ATOM 817 N N . GLU A 1 98 ? 10.832 -15.982 -12.625 1.00 53.00 98 GLU A N 1
ATOM 818 C CA . GLU A 1 98 ? 11.714 -15.370 -11.630 1.00 53.00 98 GLU A CA 1
ATOM 819 C C . GLU A 1 98 ? 12.234 -16.399 -10.611 1.00 53.00 98 GLU A C 1
ATOM 821 O O . GLU A 1 98 ? 13.394 -16.331 -10.190 1.00 53.00 98 GLU A O 1
ATOM 826 N N . THR A 1 99 ? 11.439 -17.430 -10.292 1.00 59.38 99 THR A N 1
ATOM 827 C CA . THR A 1 99 ? 11.893 -18.537 -9.431 1.00 59.38 99 THR A CA 1
ATOM 828 C C . THR A 1 99 ? 13.115 -19.269 -9.993 1.00 59.38 99 THR A C 1
ATOM 830 O O . THR A 1 99 ? 14.009 -19.634 -9.228 1.00 59.38 99 THR A O 1
ATOM 833 N N . ALA A 1 100 ? 13.225 -19.427 -11.314 1.00 49.66 100 ALA A N 1
ATOM 834 C CA . ALA A 1 100 ? 14.363 -20.086 -11.947 1.00 49.66 100 ALA A CA 1
ATOM 835 C C . ALA A 1 100 ? 15.636 -19.217 -11.930 1.00 49.66 100 ALA A C 1
ATOM 837 O O . ALA A 1 100 ? 16.742 -19.760 -11.912 1.00 49.66 100 ALA A O 1
ATOM 838 N N . PHE A 1 101 ? 15.510 -17.887 -11.853 1.00 54.22 101 PHE A N 1
ATOM 839 C CA . PHE A 1 101 ? 16.651 -16.987 -11.641 1.00 54.22 101 PHE A CA 1
ATOM 840 C C . PHE A 1 101 ? 17.177 -17.046 -10.199 1.00 54.22 101 PHE A C 1
ATOM 842 O O . PHE A 1 101 ? 18.390 -17.035 -9.989 1.00 54.22 101 PHE A O 1
ATOM 849 N N . HIS A 1 102 ? 16.293 -17.174 -9.204 1.00 54.44 102 HIS A N 1
ATOM 850 C CA . HIS A 1 102 ? 16.695 -17.276 -7.796 1.00 54.44 102 HIS A CA 1
ATOM 851 C C . HIS A 1 102 ? 17.427 -18.585 -7.448 1.00 54.44 102 HIS A C 1
ATOM 853 O O . HIS A 1 102 ? 18.278 -18.579 -6.560 1.00 54.44 102 HIS A O 1
ATOM 859 N N . VAL A 1 103 ? 17.147 -19.695 -8.143 1.00 51.38 103 VAL A N 1
ATOM 860 C CA . VAL A 1 103 ? 17.802 -20.998 -7.888 1.00 51.38 103 VAL A CA 1
ATOM 861 C C . VAL A 1 103 ? 19.287 -20.996 -8.273 1.00 51.38 103 VAL A C 1
ATOM 863 O O . VAL A 1 103 ? 20.085 -21.660 -7.616 1.00 51.38 103 VAL A O 1
ATOM 866 N N . ASN A 1 104 ? 19.676 -20.221 -9.289 1.00 40.69 104 ASN A N 1
ATOM 867 C CA . ASN A 1 104 ? 21.046 -20.203 -9.818 1.00 40.69 104 ASN A CA 1
ATOM 868 C C . ASN A 1 104 ? 21.962 -19.137 -9.189 1.00 40.69 104 ASN A C 1
ATOM 870 O O . ASN A 1 104 ? 23.100 -18.986 -9.624 1.00 40.69 104 ASN A O 1
ATOM 874 N N . LEU A 1 105 ? 21.492 -18.404 -8.175 1.00 49.59 105 LEU A N 1
ATOM 875 C CA . LEU A 1 105 ? 22.273 -17.381 -7.461 1.00 49.59 105 LEU A CA 1
ATOM 876 C C . LEU A 1 105 ? 22.708 -17.829 -6.052 1.00 49.59 105 LEU A C 1
ATOM 878 O O . LEU A 1 105 ? 22.965 -16.985 -5.193 1.00 49.59 105 LEU A O 1
ATOM 882 N N . ARG A 1 106 ? 22.766 -19.144 -5.806 1.00 40.00 106 ARG A N 1
ATOM 883 C CA . ARG A 1 106 ? 23.245 -19.727 -4.546 1.00 40.00 106 ARG A CA 1
ATOM 884 C C . ARG A 1 106 ? 24.736 -20.041 -4.577 1.00 40.00 106 ARG A C 1
ATOM 886 O O . ARG A 1 106 ? 25.214 -20.502 -5.635 1.00 40.00 106 ARG A O 1
#

Foldseek 3Di:
DVVLVVLLVVVVVVCVVVVPDDLVNSQVVVCVVPPPDPDDSVNVVVSVVVVVVDDDDDDDDDPPCCPPPVVVVVVVVVCVVVVPDPDDCVPPDDDDDPVNVVVPPD